Protein AF-A0A950K494-F1 (afdb_monomer_lite)

pLDDT: mean 86.38, std 12.05, range [50.34, 97.44]

Radius of gyration: 18.16 Å; chains: 1; bounding box: 46×34×55 Å

Foldseek 3Di:
DVVVVVVVVVVVVVVVVVLVVVLVVLVVLLVVLLVQQQVAFDPVHGDPVSLVSLLQQQLLNQVVLLVSQALPTDLRSQQSSLVSNLSSADDDADPPCVVVNVLSVQLRGHPPQDSVSSRVSSVSSNVCCVPPNVVLSDPVVSPDSHSHPD

Structure (mmCIF, N/CA/C/O backbone):
data_AF-A0A950K494-F1
#
_entry.id   AF-A0A950K494-F1
#
loop_
_atom_site.group_PDB
_atom_site.id
_atom_site.type_symbol
_atom_site.label_atom_id
_atom_site.label_alt_id
_atom_site.label_comp_id
_atom_site.label_asym_id
_atom_site.label_entity_id
_atom_site.label_seq_id
_atom_site.pdbx_PDB_ins_code
_atom_site.Cartn_x
_atom_site.Cartn_y
_atom_site.Cartn_z
_atom_site.occupancy
_atom_site.B_iso_or_equiv
_atom_site.auth_seq_id
_atom_site.auth_comp_id
_atom_site.auth_asym_id
_atom_site.auth_atom_id
_atom_site.pdbx_PDB_model_num
ATOM 1 N N . MET A 1 1 ? 29.462 -9.520 -36.635 1.00 58.47 1 MET A N 1
ATOM 2 C CA . MET A 1 1 ? 29.112 -10.168 -35.348 1.00 58.47 1 MET A CA 1
ATOM 3 C C . MET A 1 1 ? 29.571 -9.406 -34.097 1.00 58.47 1 MET A C 1
ATOM 5 O O . MET A 1 1 ? 28.765 -9.263 -33.195 1.00 58.47 1 MET A O 1
ATOM 9 N N . LYS A 1 2 ? 30.797 -8.857 -34.001 1.00 60.34 2 LYS A N 1
ATOM 10 C CA . LYS A 1 2 ? 31.228 -8.120 -32.782 1.00 60.34 2 LYS A CA 1
ATOM 11 C C . LYS A 1 2 ? 30.459 -6.806 -32.517 1.00 60.34 2 LYS A C 1
ATOM 13 O O . LYS A 1 2 ? 30.142 -6.502 -31.375 1.00 60.34 2 LYS A O 1
ATOM 18 N N . ARG A 1 3 ? 30.105 -6.053 -33.569 1.00 65.44 3 ARG A N 1
ATOM 19 C CA . ARG A 1 3 ? 29.361 -4.778 -33.453 1.00 65.44 3 ARG A CA 1
ATOM 20 C C . ARG A 1 3 ? 27.900 -4.943 -33.017 1.00 65.44 3 ARG A C 1
ATOM 22 O O . ARG A 1 3 ? 27.386 -4.090 -32.308 1.00 65.44 3 ARG A O 1
ATOM 29 N N . THR A 1 4 ? 27.248 -6.041 -33.398 1.00 71.94 4 THR A N 1
ATOM 30 C CA . THR A 1 4 ? 25.860 -6.321 -33.005 1.00 71.94 4 THR A CA 1
ATOM 31 C C . THR A 1 4 ? 25.769 -6.671 -31.522 1.00 71.94 4 THR A C 1
ATOM 33 O O . THR A 1 4 ? 24.890 -6.164 -30.840 1.00 71.94 4 THR A O 1
ATOM 36 N N . PHE A 1 5 ? 26.722 -7.444 -30.990 1.00 73.19 5 PHE A N 1
ATOM 37 C CA . PHE A 1 5 ? 26.756 -7.803 -29.567 1.00 73.19 5 PHE A CA 1
ATOM 38 C C . PHE A 1 5 ? 26.924 -6.582 -28.645 1.00 73.19 5 PHE A C 1
ATOM 40 O O . PHE A 1 5 ? 26.224 -6.465 -27.643 1.00 73.19 5 PHE A O 1
ATOM 47 N N . GLY A 1 6 ? 27.788 -5.630 -29.022 1.00 80.00 6 GLY A N 1
ATOM 48 C CA . GLY A 1 6 ? 27.951 -4.376 -28.277 1.00 80.00 6 GLY A CA 1
ATOM 49 C C . GLY A 1 6 ? 26.677 -3.523 -28.246 1.00 80.00 6 GLY A C 1
ATOM 50 O O . GLY A 1 6 ? 26.334 -2.974 -27.202 1.00 80.00 6 GLY A O 1
ATOM 51 N N . ALA A 1 7 ? 25.935 -3.469 -29.357 1.00 83.44 7 ALA A N 1
ATOM 52 C CA . ALA A 1 7 ? 24.661 -2.755 -29.420 1.00 83.44 7 ALA A CA 1
ATOM 53 C C . ALA A 1 7 ? 23.582 -3.408 -28.535 1.00 83.44 7 ALA A C 1
ATOM 55 O O . ALA A 1 7 ? 22.889 -2.704 -27.805 1.00 83.44 7 ALA A O 1
ATOM 56 N N . PHE A 1 8 ? 23.479 -4.743 -28.535 1.00 88.88 8 PHE A N 1
ATOM 57 C CA . PHE A 1 8 ? 22.548 -5.461 -27.655 1.00 88.88 8 PHE A CA 1
ATOM 58 C C . PHE A 1 8 ? 22.838 -5.215 -26.173 1.00 88.88 8 PHE A C 1
ATOM 60 O O . PHE A 1 8 ? 21.914 -4.939 -25.410 1.00 88.88 8 PHE A O 1
ATOM 67 N N . PHE A 1 9 ? 24.109 -5.269 -25.768 1.00 91.25 9 PHE A N 1
ATOM 68 C CA . PHE A 1 9 ? 24.490 -5.011 -24.380 1.00 91.25 9 PHE A CA 1
ATOM 69 C C . PHE A 1 9 ? 24.161 -3.575 -23.951 1.00 91.25 9 PHE A C 1
ATOM 71 O O . PHE A 1 9 ? 23.600 -3.368 -22.878 1.00 91.25 9 PHE A O 1
ATOM 78 N N . ALA A 1 10 ? 24.447 -2.589 -24.807 1.00 91.81 10 ALA A N 1
ATOM 79 C CA . ALA A 1 10 ? 24.127 -1.192 -24.526 1.00 91.81 10 ALA A CA 1
ATOM 80 C C . ALA A 1 10 ? 22.615 -0.973 -24.340 1.00 91.81 10 ALA A C 1
ATOM 82 O O . ALA A 1 10 ? 22.201 -0.324 -23.382 1.00 91.81 10 ALA A O 1
ATOM 83 N N . VAL A 1 11 ? 21.785 -1.565 -25.206 1.00 93.06 11 VAL A N 1
ATOM 84 C CA . VAL A 1 11 ? 20.321 -1.492 -25.077 1.00 93.06 11 VAL A CA 1
ATOM 85 C C . VAL A 1 11 ? 19.846 -2.170 -23.791 1.00 93.06 11 VAL A C 1
ATOM 87 O O . VAL A 1 11 ? 19.062 -1.579 -23.051 1.00 93.06 11 VAL A O 1
ATOM 90 N N . ALA A 1 12 ? 20.346 -3.370 -23.482 1.00 92.31 12 ALA A N 1
ATOM 91 C CA . ALA A 1 12 ? 19.986 -4.083 -22.256 1.00 92.31 12 ALA A CA 1
ATOM 92 C C . ALA A 1 12 ? 20.335 -3.277 -20.993 1.00 92.31 12 ALA A C 1
ATOM 94 O O . ALA A 1 12 ? 19.540 -3.223 -20.055 1.00 92.31 12 ALA A O 1
ATOM 95 N N . LEU A 1 13 ? 21.486 -2.598 -20.991 1.00 95.50 13 LEU A N 1
ATOM 96 C CA . LEU A 1 13 ? 21.916 -1.744 -19.887 1.00 95.50 13 LEU A CA 1
ATOM 97 C C . LEU A 1 13 ? 20.993 -0.530 -19.707 1.00 95.50 13 LEU A C 1
ATOM 99 O O . LEU A 1 13 ? 20.570 -0.247 -18.588 1.00 95.50 13 LEU A O 1
ATOM 103 N N . VAL A 1 14 ? 20.625 0.152 -20.796 1.00 95.00 14 VAL A N 1
ATOM 104 C CA . VAL A 1 14 ? 19.691 1.292 -20.744 1.00 95.00 14 VAL A CA 1
ATOM 105 C C . VAL A 1 14 ? 18.318 0.857 -20.232 1.00 95.00 14 VAL A C 1
ATOM 107 O O . VAL A 1 14 ? 17.756 1.519 -19.360 1.00 95.00 14 VAL A O 1
ATOM 110 N N . VAL A 1 15 ? 17.798 -0.277 -20.713 1.00 92.56 15 VAL A N 1
ATOM 111 C CA . VAL A 1 15 ? 16.524 -0.839 -20.235 1.00 92.56 15 VAL A CA 1
ATOM 112 C C . VAL A 1 15 ? 16.603 -1.180 -18.746 1.00 92.56 15 VAL A C 1
ATOM 114 O O . VAL A 1 15 ? 15.697 -0.828 -17.992 1.00 92.56 15 VAL A O 1
ATOM 117 N N . GLY A 1 16 ? 17.698 -1.802 -18.299 1.00 91.50 16 GLY A N 1
ATOM 118 C CA . GLY A 1 16 ? 17.916 -2.123 -16.887 1.00 91.50 16 GLY A CA 1
ATOM 119 C C . GLY A 1 16 ? 17.952 -0.881 -15.991 1.00 91.50 16 GLY A C 1
ATOM 120 O O . GLY A 1 16 ? 17.301 -0.856 -14.947 1.00 91.50 16 GLY A O 1
ATOM 121 N N . ILE A 1 17 ? 18.648 0.178 -16.415 1.00 94.69 17 ILE A N 1
ATOM 122 C CA . ILE A 1 17 ? 18.704 1.452 -15.681 1.00 94.69 17 ILE A CA 1
ATOM 123 C C . ILE A 1 17 ? 17.322 2.108 -15.623 1.00 94.69 17 ILE A C 1
ATOM 125 O O . ILE A 1 17 ? 16.902 2.536 -14.549 1.00 94.69 17 ILE A O 1
ATOM 129 N N . ALA A 1 18 ? 16.594 2.156 -16.742 1.00 90.94 18 ALA A N 1
ATOM 130 C CA . ALA A 1 18 ? 15.248 2.724 -16.782 1.00 90.94 18 ALA A CA 1
ATOM 131 C C . ALA A 1 18 ? 14.290 1.978 -15.835 1.00 90.94 18 ALA A C 1
ATOM 133 O O . ALA A 1 18 ? 13.531 2.604 -15.094 1.00 90.94 18 ALA A O 1
ATOM 134 N N . TRP A 1 19 ? 14.381 0.646 -15.801 1.00 91.25 19 TRP A N 1
ATOM 135 C CA . TRP A 1 19 ? 13.597 -0.191 -14.897 1.00 91.25 19 TRP A CA 1
ATOM 136 C C . TRP A 1 19 ? 13.918 0.080 -13.424 1.00 91.25 19 TRP A C 1
ATOM 138 O O . TRP A 1 19 ? 13.010 0.333 -12.631 1.00 91.25 19 TRP A O 1
ATOM 148 N N . MET A 1 20 ? 15.204 0.087 -13.053 1.00 92.31 20 MET A N 1
ATOM 149 C CA . MET A 1 20 ? 15.638 0.382 -11.680 1.00 92.31 20 MET A CA 1
ATOM 150 C C . MET A 1 20 ? 15.274 1.805 -11.249 1.00 92.31 20 MET A C 1
ATOM 152 O O . MET A 1 20 ? 14.883 2.016 -10.100 1.00 92.31 20 MET A O 1
ATOM 156 N N . GLY A 1 21 ? 15.370 2.771 -12.166 1.00 94.44 21 GLY A N 1
ATOM 157 C CA . GLY A 1 21 ? 14.982 4.158 -11.931 1.00 94.44 21 GLY A CA 1
ATOM 158 C C . GLY A 1 21 ? 13.493 4.282 -11.627 1.00 94.44 21 GLY A C 1
ATOM 159 O O . GLY A 1 21 ? 13.124 4.856 -10.604 1.00 94.44 21 GLY A O 1
ATOM 160 N N . GLY A 1 22 ? 12.635 3.679 -12.455 1.00 92.19 22 GLY A N 1
ATOM 161 C CA . GLY A 1 22 ? 11.192 3.692 -12.213 1.00 92.19 22 GLY A CA 1
ATOM 162 C C . GLY A 1 22 ? 10.790 2.919 -10.951 1.00 92.19 22 GLY A C 1
ATOM 163 O O . GLY A 1 22 ? 9.917 3.382 -10.217 1.00 92.19 22 GLY A O 1
ATOM 164 N N . TYR A 1 23 ? 11.462 1.803 -10.643 1.00 91.94 23 TYR A N 1
ATOM 165 C CA . TYR A 1 23 ? 11.258 1.078 -9.384 1.00 91.94 23 TYR A CA 1
ATOM 166 C C . TYR A 1 23 ? 11.597 1.944 -8.169 1.00 91.94 23 TYR A C 1
ATOM 168 O O . TYR A 1 23 ? 10.763 2.127 -7.282 1.00 91.94 23 TYR A O 1
ATOM 176 N N . SER A 1 24 ? 12.800 2.522 -8.156 1.00 94.38 24 SER A N 1
ATOM 177 C CA . SER A 1 24 ? 13.286 3.367 -7.059 1.00 94.38 24 SER A CA 1
ATOM 178 C C . SER A 1 24 ? 12.411 4.604 -6.868 1.00 94.38 24 SER A C 1
ATOM 180 O O . SER A 1 24 ? 12.070 4.953 -5.741 1.00 94.38 24 SER A O 1
ATOM 182 N N . TYR A 1 25 ? 11.993 5.235 -7.967 1.00 95.50 25 TYR A N 1
ATOM 183 C CA . TYR A 1 25 ? 11.087 6.379 -7.942 1.00 95.50 25 TYR A CA 1
ATOM 184 C C . TYR A 1 25 ? 9.791 6.067 -7.185 1.00 95.50 25 TYR A C 1
ATOM 186 O O . TYR A 1 25 ? 9.445 6.763 -6.230 1.00 95.50 25 TYR A O 1
ATOM 194 N N . TRP A 1 26 ? 9.097 4.992 -7.573 1.00 94.69 26 TRP A N 1
ATOM 195 C CA . TRP A 1 26 ? 7.852 4.598 -6.913 1.00 94.69 26 TRP A CA 1
ATOM 196 C C . TRP A 1 26 ? 8.076 4.109 -5.488 1.00 94.69 26 TRP A C 1
ATOM 198 O O . TRP A 1 26 ? 7.258 4.410 -4.627 1.00 94.69 26 TRP A O 1
ATOM 208 N N . HIS A 1 27 ? 9.180 3.410 -5.219 1.00 94.50 27 HIS A N 1
ATOM 209 C CA . HIS A 1 27 ? 9.544 2.976 -3.872 1.00 94.50 27 HIS A CA 1
ATOM 210 C C . HIS A 1 27 ? 9.613 4.161 -2.899 1.00 94.50 27 HIS A C 1
ATOM 212 O O . HIS A 1 27 ? 8.906 4.177 -1.891 1.00 94.50 27 HIS A O 1
ATOM 218 N N . PHE A 1 28 ? 10.405 5.188 -3.221 1.00 96.81 28 PHE A N 1
ATOM 219 C CA . PHE A 1 28 ? 10.537 6.361 -2.354 1.00 96.81 28 PHE A CA 1
ATOM 220 C C . PHE A 1 28 ? 9.249 7.182 -2.282 1.00 96.81 28 PHE A C 1
ATOM 222 O O . PHE A 1 28 ? 8.876 7.635 -1.199 1.00 96.81 28 PHE A O 1
ATOM 229 N N . ARG A 1 29 ? 8.539 7.333 -3.407 1.00 96.56 29 ARG A N 1
ATOM 230 C CA . ARG A 1 29 ? 7.264 8.060 -3.452 1.00 96.56 29 ARG A CA 1
ATOM 231 C C . ARG A 1 29 ? 6.193 7.386 -2.582 1.00 96.56 29 ARG A C 1
ATOM 233 O O . ARG A 1 29 ? 5.500 8.078 -1.842 1.00 96.56 29 ARG A O 1
ATOM 240 N N . LEU A 1 30 ? 6.105 6.054 -2.602 1.00 96.94 30 LEU A N 1
ATOM 241 C CA . LEU A 1 30 ? 5.179 5.279 -1.768 1.00 96.94 30 LEU A CA 1
ATOM 242 C C . LEU A 1 30 ? 5.551 5.301 -0.287 1.00 96.94 30 LEU A C 1
ATOM 244 O O . LEU A 1 30 ? 4.670 5.484 0.547 1.00 96.94 30 LEU A O 1
ATOM 248 N N . LEU A 1 31 ? 6.836 5.153 0.054 1.00 96.94 31 LEU A N 1
ATOM 249 C CA . LEU A 1 31 ? 7.283 5.261 1.446 1.00 96.94 31 LEU A CA 1
ATOM 250 C C . LEU A 1 31 ? 6.967 6.639 2.036 1.00 96.94 31 LEU A C 1
ATOM 252 O O . LEU A 1 31 ? 6.513 6.727 3.175 1.00 96.94 31 LEU A O 1
ATOM 256 N N . GLY A 1 32 ? 7.179 7.703 1.255 1.00 97.19 32 GLY A N 1
ATOM 257 C CA . GLY A 1 32 ? 6.811 9.062 1.641 1.00 97.19 32 GLY A CA 1
ATOM 258 C C . GLY A 1 32 ? 5.308 9.200 1.874 1.00 97.19 32 GLY A C 1
ATOM 259 O O . GLY A 1 32 ? 4.900 9.606 2.958 1.00 97.19 32 GLY A O 1
ATOM 260 N N . ALA A 1 33 ? 4.492 8.792 0.898 1.00 97.44 33 ALA A N 1
ATOM 261 C CA . ALA A 1 33 ? 3.037 8.879 0.994 1.00 97.44 33 ALA A CA 1
ATOM 262 C C . ALA A 1 33 ? 2.475 8.085 2.183 1.00 97.44 33 ALA A C 1
ATOM 264 O O . ALA A 1 33 ? 1.698 8.624 2.965 1.00 97.44 33 ALA A O 1
ATOM 265 N N . LEU A 1 34 ? 2.912 6.838 2.386 1.00 97.25 34 LEU A N 1
ATOM 266 C CA . LEU A 1 34 ? 2.452 6.021 3.513 1.00 97.25 34 LEU A CA 1
ATOM 267 C C . LEU A 1 34 ? 2.850 6.614 4.861 1.00 97.25 34 LEU A C 1
ATOM 269 O O . LEU A 1 34 ? 2.037 6.619 5.778 1.00 97.25 34 LEU A O 1
ATOM 273 N N . ARG A 1 35 ? 4.060 7.168 4.976 1.00 97.06 35 ARG A N 1
ATOM 274 C CA . ARG A 1 35 ? 4.493 7.853 6.199 1.00 97.06 35 ARG A CA 1
ATOM 275 C C . ARG A 1 35 ? 3.675 9.119 6.465 1.00 97.06 35 ARG A C 1
ATOM 277 O O . ARG A 1 35 ? 3.333 9.398 7.615 1.00 97.06 35 ARG A O 1
ATOM 284 N N . THR A 1 36 ? 3.346 9.879 5.422 1.00 97.06 36 THR A N 1
ATOM 285 C CA . THR A 1 36 ? 2.442 11.032 5.531 1.00 97.06 36 THR A CA 1
ATOM 286 C C . THR A 1 36 ? 1.066 10.584 6.014 1.00 97.06 36 THR A C 1
ATOM 288 O O . THR A 1 36 ? 0.572 11.121 7.000 1.00 97.06 36 THR A O 1
ATOM 291 N N . LEU A 1 37 ? 0.487 9.540 5.415 1.00 96.94 37 LEU A N 1
ATOM 292 C CA . LEU A 1 37 ? -0.793 8.984 5.856 1.00 96.94 37 LEU A CA 1
ATOM 293 C C . LEU A 1 37 ? -0.734 8.473 7.302 1.00 96.94 37 LEU A C 1
ATOM 295 O O . LEU A 1 37 ? -1.660 8.722 8.068 1.00 96.94 37 LEU A O 1
ATOM 299 N N . GLU A 1 38 ? 0.340 7.798 7.708 1.00 95.50 38 GLU A N 1
ATOM 300 C CA . GLU A 1 38 ? 0.510 7.278 9.072 1.00 95.50 38 GLU A CA 1
ATOM 301 C C . GLU A 1 38 ? 0.512 8.403 10.118 1.00 95.50 38 GLU A C 1
ATOM 303 O O . GLU A 1 38 ? -0.124 8.287 11.169 1.00 95.50 38 GLU A O 1
ATOM 308 N N . THR A 1 39 ? 1.199 9.505 9.810 1.00 95.69 39 THR A N 1
ATOM 309 C CA . THR A 1 39 ? 1.385 10.637 10.731 1.00 95.69 39 THR A CA 1
ATOM 310 C C . THR A 1 39 ? 0.248 11.654 10.703 1.00 95.69 39 THR A C 1
ATOM 312 O O . THR A 1 39 ? -0.010 12.286 11.726 1.00 95.69 39 THR A O 1
ATOM 315 N N . GLN A 1 40 ? -0.432 11.815 9.565 1.00 95.56 40 GLN A N 1
ATOM 316 C CA . GLN A 1 40 ? -1.440 12.861 9.362 1.00 95.56 40 GLN A CA 1
ATOM 317 C C . GLN A 1 40 ? -2.884 12.346 9.309 1.00 95.56 40 GLN A C 1
ATOM 319 O O . GLN A 1 40 ? -3.809 13.154 9.282 1.00 95.56 40 GLN A O 1
ATOM 324 N N . SER A 1 41 ? -3.119 11.029 9.325 1.00 94.00 41 SER A N 1
ATOM 325 C CA . SER A 1 41 ? -4.489 10.506 9.427 1.00 94.00 41 SER A CA 1
ATOM 326 C C . SER A 1 41 ? -5.043 10.695 10.836 1.00 94.00 41 SER A C 1
ATOM 328 O O . SER A 1 41 ? -4.472 10.212 11.815 1.00 94.00 41 SER A O 1
ATOM 330 N N . GLY A 1 42 ? -6.201 11.335 10.948 1.00 93.44 42 GLY A N 1
ATOM 331 C CA . GLY A 1 42 ? -6.848 11.582 12.229 1.00 93.44 42 GLY A CA 1
ATOM 332 C C . GLY A 1 42 ? -8.346 11.860 12.110 1.00 93.44 42 GLY A C 1
ATOM 333 O O . GLY A 1 42 ? -8.927 11.725 11.033 1.00 93.44 42 GLY A O 1
ATOM 334 N N . PRO A 1 43 ? -8.986 12.287 13.213 1.00 90.38 43 PRO A N 1
ATOM 335 C CA . PRO A 1 43 ? -10.421 12.577 13.243 1.00 90.38 43 PRO A CA 1
ATOM 336 C C . PRO A 1 43 ? -10.838 13.678 12.260 1.00 90.38 43 PRO A C 1
ATOM 338 O O . PRO A 1 43 ? -11.978 13.712 11.810 1.00 90.38 43 PRO A O 1
ATOM 341 N N . THR A 1 44 ? -9.918 14.591 11.939 1.00 88.88 44 THR A N 1
ATOM 342 C CA . THR A 1 44 ? -10.143 15.735 11.046 1.00 88.88 44 THR A CA 1
ATOM 343 C C . THR A 1 44 ? -9.964 15.398 9.566 1.00 88.88 44 THR A C 1
ATOM 345 O O . THR A 1 44 ? -10.215 16.258 8.727 1.00 88.88 44 THR A O 1
ATOM 348 N N . GLY A 1 45 ? -9.526 14.179 9.237 1.00 88.94 45 GLY A N 1
ATOM 349 C CA . GLY A 1 45 ? -9.292 13.733 7.866 1.00 88.94 45 GLY A CA 1
ATOM 350 C C . GLY A 1 45 ? -7.931 13.070 7.669 1.00 88.94 45 GLY A C 1
ATOM 351 O O . GLY A 1 45 ? -7.226 12.733 8.619 1.00 88.94 45 GLY A O 1
ATOM 352 N N . THR A 1 46 ? -7.582 12.869 6.403 1.00 93.31 46 THR A N 1
ATOM 353 C CA . THR A 1 46 ? -6.292 12.336 5.956 1.00 93.31 46 THR A CA 1
ATOM 354 C C . THR A 1 46 ? -5.739 13.222 4.842 1.00 93.31 46 THR A C 1
ATOM 356 O O . THR A 1 46 ? -6.490 13.986 4.231 1.00 93.31 46 THR A O 1
ATOM 359 N N . ASP A 1 47 ? -4.439 13.131 4.585 1.00 95.62 47 ASP A N 1
ATOM 360 C CA . ASP A 1 47 ? -3.791 13.865 3.500 1.00 95.62 47 ASP A CA 1
ATOM 361 C C . ASP A 1 47 ? -4.248 13.295 2.143 1.00 95.62 47 ASP A C 1
ATOM 363 O O . ASP A 1 47 ? -3.965 12.143 1.797 1.00 95.62 47 ASP A O 1
ATOM 367 N N . GLY A 1 48 ? -5.013 14.098 1.398 1.00 93.56 48 GLY A N 1
ATOM 368 C CA . GLY A 1 48 ? -5.614 13.690 0.129 1.00 93.56 48 GLY A CA 1
ATOM 369 C C . GLY A 1 48 ? -4.587 13.431 -0.972 1.00 93.56 48 GLY A C 1
ATOM 370 O O . GLY A 1 48 ? -4.762 12.490 -1.745 1.00 93.56 48 GLY A O 1
ATOM 371 N N . ASP A 1 49 ? -3.496 14.197 -1.003 1.00 96.31 49 ASP A N 1
ATOM 372 C CA . ASP A 1 49 ? -2.442 14.050 -2.010 1.00 96.31 49 ASP A CA 1
ATOM 373 C C . ASP A 1 49 ? -1.657 12.758 -1.771 1.00 96.31 49 ASP A C 1
ATOM 375 O O . ASP A 1 49 ? -1.378 11.999 -2.702 1.00 96.31 49 ASP A O 1
ATOM 379 N N . ALA A 1 50 ? -1.347 12.453 -0.509 1.00 95.69 50 ALA A N 1
ATOM 380 C CA . ALA A 1 50 ? -0.707 11.201 -0.134 1.00 95.69 50 ALA A CA 1
ATOM 381 C C . ALA A 1 50 ? -1.599 9.992 -0.455 1.00 95.69 50 ALA A C 1
ATOM 383 O O . ALA A 1 50 ? -1.107 8.993 -0.984 1.00 95.69 50 ALA A O 1
ATOM 384 N N . ALA A 1 51 ? -2.907 10.083 -0.192 1.00 95.94 51 ALA A N 1
ATOM 385 C CA . ALA A 1 51 ? -3.854 9.033 -0.558 1.00 95.94 51 ALA A CA 1
ATOM 386 C C . ALA A 1 51 ? -3.918 8.837 -2.081 1.00 95.94 51 ALA A C 1
ATOM 388 O O . ALA A 1 51 ? -3.887 7.699 -2.554 1.00 95.94 51 ALA A O 1
ATOM 389 N N . GLU A 1 52 ? -3.939 9.926 -2.852 1.00 95.75 52 GLU A N 1
ATOM 390 C CA . GLU A 1 52 ? -3.981 9.867 -4.313 1.00 95.75 52 GLU A CA 1
ATOM 391 C C . GLU A 1 52 ? -2.706 9.253 -4.899 1.00 95.75 52 GLU A C 1
ATOM 393 O O . GLU A 1 52 ? -2.787 8.384 -5.762 1.00 95.75 52 GLU A O 1
ATOM 398 N N . ILE A 1 53 ? -1.528 9.579 -4.356 1.00 95.44 53 ILE A N 1
ATOM 399 C CA . ILE A 1 53 ? -0.261 8.938 -4.747 1.00 95.44 53 ILE A CA 1
ATOM 400 C C . ILE A 1 53 ? -0.334 7.413 -4.597 1.00 95.44 53 ILE A C 1
ATOM 402 O O . ILE A 1 53 ? 0.154 6.676 -5.460 1.00 95.44 53 ILE A O 1
ATOM 406 N N . VAL A 1 54 ? -0.918 6.929 -3.498 1.00 95.06 54 VAL A N 1
ATOM 407 C CA . VAL A 1 54 ? -1.078 5.489 -3.263 1.00 95.06 54 VAL A CA 1
ATOM 408 C C . VAL A 1 54 ? -2.075 4.885 -4.257 1.00 95.06 54 VAL A C 1
ATOM 410 O O . VAL A 1 54 ? -1.800 3.816 -4.804 1.00 95.06 54 VAL A O 1
ATOM 413 N N . ARG A 1 55 ? -3.188 5.573 -4.552 1.00 92.25 55 ARG A N 1
ATOM 414 C CA . ARG A 1 55 ? -4.171 5.127 -5.560 1.00 92.25 55 ARG A CA 1
ATOM 415 C C . ARG A 1 55 ? -3.570 5.051 -6.960 1.00 92.25 55 ARG A C 1
ATOM 417 O O . ARG A 1 55 ? -3.730 4.038 -7.636 1.00 92.25 55 ARG A O 1
ATOM 424 N N . GLU A 1 56 ? -2.832 6.075 -7.379 1.00 91.75 56 GLU A N 1
ATOM 425 C CA . GLU A 1 56 ? -2.154 6.126 -8.681 1.00 91.75 56 GLU A CA 1
ATOM 426 C C . GLU A 1 56 ? -1.133 4.996 -8.851 1.00 91.75 56 GLU A C 1
ATOM 428 O O . GLU A 1 56 ? -0.966 4.444 -9.944 1.00 91.75 56 GLU A O 1
ATOM 433 N N . ALA A 1 57 ? -0.441 4.635 -7.768 1.00 91.31 57 ALA A N 1
ATOM 434 C CA . ALA A 1 57 ? 0.534 3.555 -7.777 1.00 91.31 57 ALA A CA 1
ATOM 435 C C . ALA A 1 57 ? -0.112 2.180 -8.033 1.00 91.31 57 ALA A C 1
ATOM 437 O O . ALA A 1 57 ? 0.534 1.299 -8.623 1.00 91.31 57 ALA A O 1
ATOM 438 N N . GLY A 1 58 ? -1.365 2.006 -7.593 1.00 89.38 58 GLY A N 1
ATOM 439 C CA . GLY A 1 58 ? -2.187 0.817 -7.795 1.00 89.38 58 GLY A CA 1
ATOM 440 C C . GLY A 1 58 ? -1.477 -0.454 -7.337 1.00 89.38 58 GLY A C 1
ATOM 441 O O . GLY A 1 58 ? -1.086 -0.584 -6.176 1.00 89.38 58 GLY A O 1
ATOM 442 N N . CYS A 1 59 ? -1.210 -1.380 -8.260 1.00 88.00 59 CYS A N 1
ATOM 443 C CA . CYS A 1 59 ? -0.474 -2.613 -7.960 1.00 88.00 59 CYS A CA 1
ATOM 444 C C . CYS A 1 59 ? 0.832 -2.419 -7.182 1.00 88.00 59 CYS A C 1
ATOM 446 O O . CYS A 1 59 ? 1.210 -3.271 -6.377 1.00 88.00 59 CYS A O 1
ATOM 448 N N . LYS A 1 60 ? 1.551 -1.325 -7.441 1.00 91.44 60 LYS A N 1
ATOM 449 C CA . LYS A 1 60 ? 2.854 -1.051 -6.819 1.00 91.44 60 LYS A CA 1
ATOM 450 C C . LYS A 1 60 ? 2.707 -0.818 -5.326 1.00 91.44 60 LYS A C 1
ATOM 452 O O . LYS A 1 60 ? 3.615 -1.174 -4.586 1.00 91.44 60 LYS A O 1
ATOM 457 N N . ALA A 1 61 ? 1.577 -0.248 -4.903 1.00 93.25 61 ALA A N 1
ATOM 458 C CA . ALA A 1 61 ? 1.292 0.077 -3.514 1.00 93.25 61 ALA A CA 1
ATOM 459 C C . ALA A 1 61 ? 0.969 -1.152 -2.663 1.00 93.25 61 ALA A C 1
ATOM 461 O O . ALA A 1 61 ? 1.275 -1.145 -1.476 1.00 93.25 61 ALA A O 1
ATOM 462 N N . VAL A 1 62 ? 0.392 -2.205 -3.252 1.00 92.12 62 VAL A N 1
ATOM 463 C CA . VAL A 1 62 ? -0.114 -3.387 -2.530 1.00 92.12 62 VAL A CA 1
ATOM 464 C C . VAL A 1 62 ? 0.887 -3.966 -1.513 1.00 92.12 62 VAL A C 1
ATOM 466 O O . VAL A 1 62 ? 0.536 -4.016 -0.334 1.00 92.12 62 VAL A O 1
ATOM 469 N N . PRO A 1 63 ? 2.131 -4.346 -1.878 1.00 92.94 63 PRO A N 1
ATOM 470 C CA . PRO A 1 63 ? 3.078 -4.895 -0.901 1.00 92.94 63 PRO A CA 1
ATOM 471 C C . PRO A 1 63 ? 3.429 -3.907 0.223 1.00 92.94 63 PRO A C 1
ATOM 473 O O . PRO A 1 63 ? 3.634 -4.316 1.365 1.00 92.94 63 PRO A O 1
ATOM 476 N N . TYR A 1 64 ? 3.465 -2.605 -0.073 1.00 95.25 64 TYR A N 1
ATOM 477 C CA . TYR A 1 64 ? 3.756 -1.574 0.924 1.00 95.25 64 TYR A CA 1
ATOM 478 C C . TYR A 1 64 ? 2.577 -1.365 1.876 1.00 95.25 64 TYR A C 1
ATOM 480 O O . TYR A 1 64 ? 2.778 -1.284 3.086 1.00 95.25 64 TYR A O 1
ATOM 488 N N . LEU A 1 65 ? 1.352 -1.344 1.345 1.00 95.00 65 LEU A N 1
ATOM 489 C CA . LEU A 1 65 ? 0.121 -1.256 2.126 1.00 95.00 65 LEU A CA 1
ATOM 490 C C . LEU A 1 65 ? 0.002 -2.441 3.079 1.00 95.00 65 LEU A C 1
ATOM 492 O O . LEU A 1 65 ? -0.102 -2.227 4.286 1.00 95.00 65 LEU A O 1
ATOM 496 N N . VAL A 1 66 ? 0.132 -3.670 2.570 1.00 94.69 66 VAL A N 1
ATOM 497 C CA . VAL A 1 66 ? 0.119 -4.883 3.401 1.00 94.69 66 VAL A CA 1
ATOM 498 C C . VAL A 1 66 ? 1.182 -4.797 4.501 1.00 94.69 66 VAL A C 1
ATOM 500 O O . VAL A 1 66 ? 0.862 -4.997 5.670 1.00 94.69 66 VAL A O 1
ATOM 503 N N . GLY A 1 67 ? 2.422 -4.424 4.166 1.00 95.31 67 GLY A N 1
ATOM 504 C CA . GLY A 1 67 ? 3.510 -4.299 5.146 1.00 95.31 67 GLY A CA 1
ATOM 505 C C . 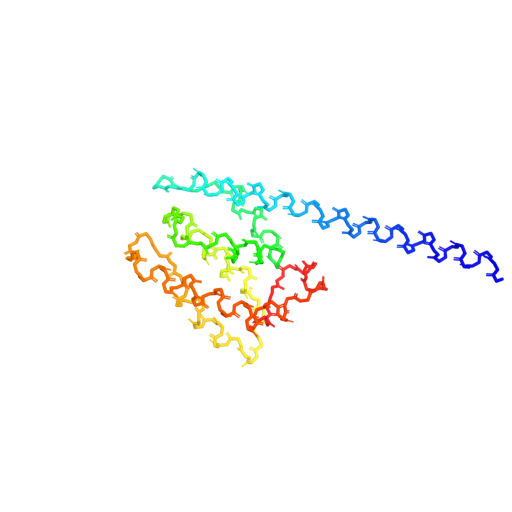GLY A 1 67 ? 3.326 -3.180 6.186 1.00 95.31 67 GLY A C 1
ATOM 506 O O . GLY A 1 67 ? 3.898 -3.257 7.284 1.00 95.31 67 GLY A O 1
ATOM 507 N N . SER A 1 68 ? 2.546 -2.146 5.853 1.00 96.06 68 SER A N 1
ATOM 508 C CA . SER A 1 68 ? 2.237 -1.005 6.727 1.00 96.06 68 SER A CA 1
ATOM 509 C C . SER A 1 68 ? 1.030 -1.239 7.640 1.00 96.06 68 SER A C 1
ATOM 511 O O . SER A 1 68 ? 0.999 -0.711 8.750 1.00 96.06 68 SER A O 1
ATOM 513 N N . ILE A 1 69 ? 0.070 -2.072 7.225 1.00 95.56 69 ILE A N 1
ATOM 514 C CA . ILE A 1 69 ? -1.097 -2.441 8.033 1.00 95.56 69 ILE A CA 1
ATOM 515 C C . ILE A 1 69 ? -0.621 -3.338 9.177 1.00 95.56 69 ILE A C 1
ATOM 517 O O . ILE A 1 69 ? -0.370 -4.530 9.007 1.00 95.56 69 ILE A O 1
ATOM 521 N N . ARG A 1 70 ? -0.450 -2.735 10.355 1.00 95.62 70 ARG A N 1
ATOM 522 C CA . ARG A 1 70 ? -0.025 -3.412 11.582 1.00 95.62 70 ARG A CA 1
ATOM 523 C C . ARG A 1 70 ? -0.958 -3.046 12.731 1.00 95.62 70 ARG A C 1
ATOM 525 O O . ARG A 1 70 ? -1.421 -1.911 12.812 1.00 95.62 70 ARG A O 1
ATOM 532 N N . PRO A 1 71 ? -1.204 -3.968 13.667 1.00 94.81 71 PRO A N 1
ATOM 533 C CA . PRO A 1 71 ? -2.199 -3.775 14.720 1.00 94.81 71 PRO A CA 1
ATOM 534 C C . PRO A 1 71 ? -1.879 -2.614 15.668 1.00 94.81 71 PRO A C 1
ATOM 536 O O . PRO A 1 71 ? -2.793 -1.967 16.178 1.00 94.81 71 PRO A O 1
ATOM 539 N N . SER A 1 72 ? -0.595 -2.304 15.852 1.00 94.62 72 SER A N 1
ATOM 540 C CA . SER A 1 72 ? -0.122 -1.190 16.677 1.00 94.62 72 SER A CA 1
ATOM 541 C C . SER A 1 72 ? -0.287 0.189 16.032 1.00 94.62 72 SER A C 1
ATOM 543 O O . SER A 1 72 ? 0.006 1.189 16.682 1.00 94.62 72 SER A O 1
ATOM 545 N N . MET A 1 73 ? -0.694 0.264 14.762 1.00 94.69 73 MET A N 1
ATOM 546 C CA . MET A 1 73 ? -0.805 1.536 14.050 1.00 94.69 73 MET A CA 1
ATOM 547 C C . MET A 1 73 ? -2.041 2.325 14.472 1.00 94.69 73 MET A C 1
ATOM 549 O O . MET A 1 73 ? -3.008 1.791 15.028 1.00 94.69 73 MET A O 1
ATOM 553 N N . ASN A 1 74 ? -1.999 3.620 14.164 1.00 93.31 74 ASN A N 1
ATOM 554 C CA . ASN A 1 74 ? -3.111 4.540 14.342 1.00 93.31 74 ASN A CA 1
ATOM 555 C C . ASN A 1 74 ? -4.396 3.974 13.685 1.00 93.31 74 ASN A C 1
ATOM 557 O O . ASN A 1 74 ? -4.370 3.656 12.493 1.00 93.31 74 ASN A O 1
ATOM 561 N N . PRO A 1 75 ? -5.528 3.866 14.415 1.00 93.69 75 PRO A N 1
ATOM 562 C CA . PRO A 1 75 ? -6.782 3.356 13.861 1.00 93.69 75 PRO A CA 1
ATOM 563 C C . PRO A 1 75 ? -7.244 4.099 12.602 1.00 93.69 75 PRO A C 1
ATOM 565 O O . PRO A 1 75 ? -7.729 3.459 11.676 1.00 93.69 75 PRO A O 1
ATOM 568 N N . TYR A 1 76 ? -7.053 5.422 12.536 1.00 94.94 76 TYR A N 1
ATOM 569 C CA . TYR A 1 76 ? -7.434 6.230 11.371 1.00 94.94 76 TYR A CA 1
ATOM 570 C C . TYR A 1 76 ? -6.598 5.875 10.140 1.00 94.94 76 TYR A C 1
ATOM 572 O O . TYR A 1 76 ? -7.140 5.715 9.049 1.00 94.94 76 TYR A O 1
ATOM 580 N N . PHE A 1 77 ? -5.290 5.678 10.326 1.00 96.38 77 PHE A N 1
ATOM 581 C CA . PHE A 1 77 ? -4.416 5.191 9.263 1.00 96.38 77 PHE A CA 1
ATOM 582 C C . PHE A 1 77 ? -4.847 3.805 8.776 1.00 96.38 77 PHE A C 1
ATOM 584 O O . PHE A 1 77 ? -4.885 3.571 7.575 1.00 96.38 77 PHE A O 1
ATOM 591 N N . LEU A 1 78 ? -5.219 2.897 9.684 1.00 95.06 78 LEU A N 1
ATOM 592 C CA . LEU A 1 78 ? -5.655 1.548 9.314 1.00 95.06 78 LEU A CA 1
ATOM 593 C C . LEU A 1 78 ? -6.943 1.545 8.484 1.00 95.06 78 LEU A C 1
ATOM 595 O O . LEU A 1 78 ? -7.051 0.747 7.552 1.00 95.06 78 LEU A O 1
ATOM 599 N N . VAL A 1 79 ? -7.881 2.453 8.767 1.00 94.44 79 VAL A N 1
ATOM 600 C CA . VAL A 1 79 ? -9.073 2.639 7.923 1.00 94.44 79 VAL A CA 1
ATOM 601 C C . VAL A 1 79 ? -8.659 3.042 6.510 1.00 94.44 79 VAL A C 1
ATOM 603 O O . VAL A 1 79 ? -9.011 2.365 5.550 1.00 94.44 79 VAL A O 1
ATOM 606 N N . VAL A 1 80 ? -7.847 4.094 6.384 1.00 95.06 80 VAL A N 1
ATOM 607 C CA . VAL A 1 80 ? -7.409 4.612 5.079 1.00 95.06 80 VAL A CA 1
ATOM 608 C C . VAL A 1 80 ? -6.578 3.577 4.317 1.00 95.06 80 VAL A C 1
ATOM 610 O O . VAL A 1 80 ? -6.809 3.342 3.136 1.00 95.06 80 VAL A O 1
ATOM 613 N N . ALA A 1 81 ? -5.636 2.910 4.982 1.00 95.25 81 ALA A N 1
ATOM 614 C CA . ALA A 1 81 ? -4.780 1.907 4.362 1.00 95.25 81 ALA A CA 1
ATOM 615 C C . ALA A 1 81 ? -5.569 0.667 3.911 1.00 95.25 81 ALA A C 1
ATOM 617 O O . ALA A 1 81 ? -5.276 0.127 2.845 1.00 95.25 81 ALA A O 1
ATOM 618 N N . SER A 1 82 ? -6.571 0.224 4.682 1.00 92.62 82 SER A N 1
ATOM 619 C CA . SER A 1 82 ? -7.427 -0.903 4.282 1.00 92.62 82 SER A CA 1
ATOM 620 C C . SER A 1 82 ? -8.351 -0.551 3.108 1.00 92.62 82 SER A C 1
ATOM 622 O O . SER A 1 82 ? -8.482 -1.367 2.196 1.00 92.62 82 SER A O 1
ATOM 624 N N . ASP A 1 83 ? -8.890 0.673 3.058 1.00 91.44 83 ASP A N 1
ATOM 625 C CA . ASP A 1 83 ? -9.649 1.193 1.906 1.00 91.44 83 ASP A CA 1
ATOM 626 C C . ASP A 1 83 ? -8.781 1.285 0.640 1.00 91.44 83 ASP A C 1
ATOM 628 O O . ASP A 1 83 ? -9.127 0.749 -0.415 1.00 91.44 83 ASP A O 1
ATOM 632 N N . LEU A 1 84 ? -7.589 1.879 0.753 1.00 92.31 84 LEU A N 1
ATOM 633 C CA . LEU A 1 84 ? -6.634 1.978 -0.354 1.00 92.31 84 LEU A CA 1
ATOM 634 C C . LEU A 1 84 ? -6.191 0.600 -0.852 1.00 92.31 84 LEU A C 1
ATOM 636 O O . LEU A 1 84 ? -6.066 0.393 -2.060 1.00 92.31 84 LEU A O 1
ATOM 640 N N . LEU A 1 85 ? -5.974 -0.355 0.056 1.00 91.06 85 LEU A N 1
ATOM 641 C CA . LEU A 1 85 ? -5.640 -1.731 -0.302 1.00 91.06 85 LEU A CA 1
ATOM 642 C C . LEU A 1 85 ? -6.781 -2.390 -1.076 1.00 91.06 85 LEU A C 1
ATOM 644 O O . LEU A 1 85 ? -6.534 -3.020 -2.105 1.00 91.06 85 LEU A O 1
ATOM 648 N N . GLN A 1 86 ? -8.020 -2.211 -0.615 1.00 87.50 86 GLN A N 1
ATOM 649 C CA . GLN A 1 86 ? -9.195 -2.707 -1.316 1.00 87.50 86 GLN A CA 1
ATOM 650 C C . GLN A 1 86 ? -9.282 -2.108 -2.722 1.00 87.50 86 GLN A C 1
ATOM 652 O O . GLN A 1 86 ? -9.456 -2.854 -3.683 1.00 87.50 86 GLN A O 1
ATOM 657 N N . HIS A 1 87 ? -9.077 -0.797 -2.863 1.00 86.12 87 HIS A N 1
ATOM 658 C CA . HIS A 1 87 ? -9.055 -0.128 -4.163 1.00 86.12 87 HIS A CA 1
ATOM 659 C C . HIS A 1 87 ? -7.969 -0.692 -5.091 1.00 86.12 87 HIS A C 1
ATOM 661 O O . HIS A 1 87 ? -8.243 -1.011 -6.242 1.00 86.12 87 HIS A O 1
ATOM 667 N N . CYS A 1 88 ? -6.746 -0.887 -4.588 1.00 86.00 88 CYS A N 1
ATOM 668 C CA . CYS A 1 88 ? -5.636 -1.407 -5.394 1.00 86.00 88 CYS A CA 1
ATOM 669 C C . CYS A 1 88 ? -5.857 -2.856 -5.864 1.00 86.00 88 CYS A C 1
ATOM 671 O O . CYS A 1 88 ? -5.316 -3.265 -6.896 1.00 86.00 88 CYS A O 1
ATOM 673 N N . LEU A 1 89 ? -6.625 -3.641 -5.103 1.00 81.62 89 LEU A N 1
ATOM 674 C CA . LEU A 1 89 ? -6.956 -5.032 -5.421 1.00 81.62 89 LEU A CA 1
ATOM 675 C C . LEU A 1 89 ? -8.231 -5.170 -6.272 1.00 81.62 89 LEU A C 1
ATOM 677 O O . LEU A 1 89 ? -8.411 -6.198 -6.925 1.00 81.62 89 LEU A O 1
ATOM 681 N N . GLN A 1 90 ? -9.087 -4.143 -6.323 1.00 73.19 90 GLN A N 1
ATOM 682 C CA . GLN A 1 90 ? -10.256 -4.086 -7.203 1.00 73.19 90 GLN A CA 1
ATOM 683 C C . GLN A 1 90 ? -9.817 -3.900 -8.667 1.00 73.19 90 GLN A C 1
ATOM 685 O O . GLN A 1 90 ? -9.592 -2.793 -9.141 1.00 73.19 90 GLN A O 1
ATOM 690 N N . GLY A 1 91 ? -9.699 -5.005 -9.406 1.00 64.00 91 GLY A N 1
ATOM 691 C CA . GLY A 1 91 ? -9.529 -5.021 -10.865 1.00 64.00 91 GLY A CA 1
ATOM 692 C C . GLY A 1 91 ? -10.610 -5.862 -11.557 1.00 64.00 91 GLY A C 1
ATOM 693 O O . GLY A 1 91 ? -11.494 -6.388 -10.878 1.00 64.00 91 GLY A O 1
ATOM 694 N N . PRO A 1 92 ? -10.575 -6.013 -12.897 1.00 56.06 92 PRO A N 1
ATOM 695 C CA . PRO A 1 92 ? -11.526 -6.858 -13.619 1.00 56.06 92 PRO A CA 1
ATOM 696 C C . PRO A 1 92 ? -11.471 -8.292 -13.078 1.00 56.06 92 PRO A C 1
ATOM 698 O O . PRO A 1 92 ? -10.462 -8.983 -13.224 1.00 56.06 92 PRO A O 1
ATOM 701 N N . LEU A 1 93 ? -12.564 -8.691 -12.422 1.00 52.84 93 LEU A N 1
ATOM 702 C CA . LEU A 1 93 ? -12.642 -9.901 -11.615 1.00 52.84 93 LEU A CA 1
ATOM 703 C C . LEU A 1 93 ? -12.553 -11.161 -12.493 1.00 52.84 93 LEU A C 1
ATOM 705 O O . LEU A 1 93 ? -13.361 -11.348 -13.406 1.00 52.84 93 LEU A O 1
ATOM 709 N N . GLN A 1 94 ? -11.604 -12.051 -12.210 1.00 56.38 94 GLN A N 1
ATOM 710 C CA . GLN A 1 94 ? -11.586 -13.420 -12.725 1.00 56.38 94 GLN A CA 1
ATOM 711 C C . GLN A 1 94 ? -12.453 -14.341 -11.850 1.00 56.38 94 GLN A C 1
ATOM 713 O O . GLN A 1 94 ? -12.827 -14.006 -10.728 1.00 56.38 94 GLN A O 1
ATOM 718 N N . ARG A 1 95 ? -12.778 -15.546 -12.346 1.00 50.34 95 ARG A N 1
ATOM 719 C CA . ARG A 1 95 ? -13.655 -16.530 -11.666 1.00 50.34 95 ARG A CA 1
ATOM 720 C C . ARG A 1 95 ? -13.196 -16.963 -10.254 1.00 50.34 95 ARG A C 1
ATOM 722 O O . ARG A 1 95 ? -13.969 -17.634 -9.584 1.00 50.34 95 ARG A O 1
ATOM 729 N N . GLY A 1 96 ? -11.995 -16.588 -9.798 1.00 56.66 96 GLY A N 1
ATOM 730 C CA . GLY A 1 96 ? -11.487 -16.824 -8.435 1.00 56.66 96 GLY A CA 1
ATOM 731 C C . GLY A 1 96 ? -11.611 -15.633 -7.471 1.00 56.66 96 GLY A C 1
ATOM 732 O O . GLY A 1 96 ? -11.267 -15.767 -6.299 1.00 56.66 96 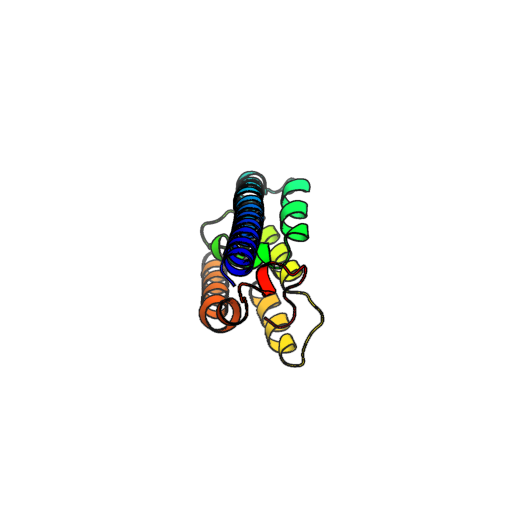GLY A O 1
ATOM 733 N N . ASP A 1 97 ? -12.115 -14.485 -7.929 1.00 61.62 97 ASP A N 1
ATOM 734 C CA . ASP A 1 97 ? -12.003 -13.209 -7.203 1.00 61.62 97 ASP A CA 1
ATOM 735 C C . ASP A 1 97 ? -13.194 -12.935 -6.260 1.00 61.62 97 ASP A C 1
ATOM 737 O O . ASP A 1 97 ? -13.227 -11.930 -5.547 1.00 61.62 97 ASP A O 1
ATOM 741 N N . VAL A 1 98 ? -14.179 -13.841 -6.220 1.00 60.47 98 VAL A N 1
ATOM 742 C CA . VAL A 1 98 ? -15.309 -13.782 -5.273 1.00 60.47 98 VAL A CA 1
ATOM 743 C C . VAL A 1 98 ? -14.826 -14.026 -3.839 1.00 60.47 98 VAL A C 1
ATOM 745 O O . VAL A 1 98 ? -15.213 -13.297 -2.922 1.00 60.47 98 VAL A O 1
ATOM 748 N N . ASP A 1 99 ? -13.915 -14.986 -3.655 1.00 66.81 99 ASP A N 1
ATOM 749 C CA . ASP A 1 99 ? -13.307 -15.278 -2.353 1.00 66.81 99 ASP A CA 1
ATOM 750 C C . ASP A 1 99 ? -12.425 -14.122 -1.880 1.00 66.81 99 ASP A C 1
ATOM 752 O O . ASP A 1 99 ? -12.457 -13.767 -0.702 1.00 66.81 99 ASP A O 1
ATOM 756 N N . LEU A 1 100 ? -11.681 -13.491 -2.798 1.00 68.62 100 LEU A N 1
ATOM 757 C CA . LEU A 1 100 ? -10.866 -12.322 -2.477 1.00 68.62 100 LEU A CA 1
ATOM 758 C C . LEU A 1 100 ? -11.737 -11.137 -2.049 1.00 68.62 100 LEU A C 1
ATOM 760 O O . LEU A 1 100 ? -11.454 -10.517 -1.032 1.00 68.62 100 LEU A O 1
ATOM 764 N N . ASN A 1 101 ? -12.813 -10.828 -2.776 1.00 67.19 101 ASN A N 1
ATOM 765 C CA . ASN A 1 101 ? -13.710 -9.732 -2.397 1.00 67.19 101 ASN A CA 1
ATOM 766 C C . ASN A 1 101 ? -14.376 -9.950 -1.034 1.00 67.19 101 ASN A C 1
ATOM 768 O O . ASN A 1 101 ? -14.589 -8.989 -0.294 1.00 67.19 101 ASN A O 1
ATOM 772 N N . THR A 1 102 ? -14.700 -11.200 -0.703 1.00 67.44 102 THR A N 1
ATOM 773 C CA . THR A 1 102 ? -15.257 -11.561 0.606 1.00 67.44 102 THR A CA 1
ATOM 774 C C . THR A 1 102 ? -14.206 -11.358 1.700 1.00 67.44 102 THR A C 1
ATOM 776 O O . THR A 1 102 ? -14.451 -10.631 2.658 1.00 67.44 102 THR A O 1
ATOM 779 N N . GLN A 1 103 ? -12.991 -11.875 1.494 1.00 73.31 103 GLN A N 1
ATOM 780 C CA . GLN A 1 103 ? -11.873 -11.720 2.431 1.00 73.31 103 GLN A CA 1
ATOM 781 C C . GLN A 1 103 ? -11.430 -10.260 2.604 1.00 73.31 103 GLN A C 1
ATOM 783 O O . GLN A 1 103 ? -11.096 -9.846 3.711 1.00 73.31 103 GLN A O 1
ATOM 788 N N . LEU A 1 104 ? -11.484 -9.448 1.543 1.00 75.06 104 LEU A N 1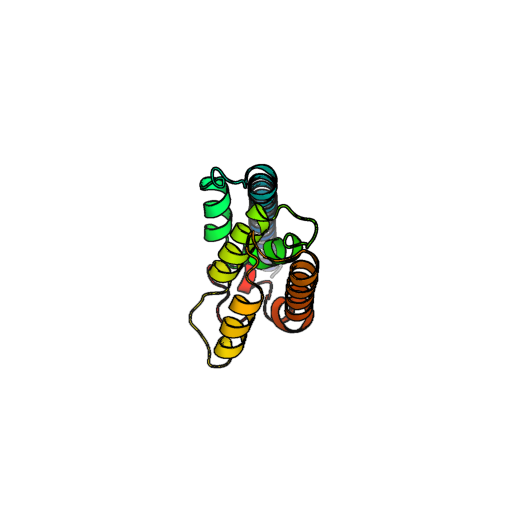
ATOM 789 C CA . LEU A 1 104 ? -11.149 -8.026 1.612 1.00 75.06 104 LEU A CA 1
ATOM 790 C C . LEU A 1 104 ? -12.068 -7.276 2.567 1.00 75.06 104 LEU A C 1
ATOM 792 O O . LEU A 1 104 ? -11.582 -6.466 3.349 1.00 75.06 104 LEU A O 1
ATOM 796 N N . ARG A 1 105 ? -13.374 -7.573 2.544 1.00 76.19 105 ARG A N 1
ATOM 797 C CA . ARG A 1 105 ? -14.331 -7.000 3.502 1.00 76.19 105 ARG A CA 1
ATOM 798 C C . ARG A 1 105 ? -14.018 -7.434 4.930 1.00 76.19 105 ARG A C 1
ATOM 800 O O . ARG A 1 105 ? -14.095 -6.614 5.842 1.00 76.19 105 ARG A O 1
ATOM 807 N N . ASP A 1 106 ? -13.605 -8.685 5.112 1.00 80.81 106 ASP A N 1
ATOM 808 C CA . ASP A 1 106 ? -13.234 -9.215 6.424 1.00 80.81 106 ASP A CA 1
ATOM 809 C C . ASP A 1 106 ? -11.966 -8.554 6.987 1.00 80.81 106 ASP A C 1
ATOM 811 O O . ASP A 1 106 ? -11.837 -8.416 8.206 1.00 80.81 106 ASP A O 1
ATOM 815 N N . TRP A 1 107 ? -11.059 -8.069 6.134 1.00 82.50 107 TRP A N 1
ATOM 816 C CA . TRP A 1 107 ? -9.848 -7.350 6.551 1.00 82.50 107 TRP A CA 1
ATOM 817 C C . TRP A 1 107 ? -10.039 -5.848 6.759 1.00 82.50 107 TRP A C 1
ATOM 819 O O . TRP A 1 107 ? -9.114 -5.205 7.252 1.00 82.50 107 TRP A O 1
ATOM 829 N N . ILE A 1 108 ? -11.205 -5.275 6.434 1.00 86.75 108 ILE A N 1
ATOM 830 C CA . ILE A 1 108 ? -11.467 -3.855 6.701 1.00 86.75 108 ILE A CA 1
ATOM 831 C C . ILE A 1 108 ? -11.385 -3.618 8.211 1.00 86.75 108 ILE A C 1
ATOM 833 O O . ILE A 1 108 ? -12.069 -4.272 9.012 1.00 86.75 108 ILE A O 1
ATOM 837 N N . ILE A 1 109 ? -10.522 -2.679 8.592 1.00 88.56 109 ILE A N 1
ATOM 838 C CA . ILE A 1 109 ? -10.342 -2.226 9.969 1.00 88.56 109 ILE A CA 1
ATOM 839 C C . ILE A 1 109 ? -11.020 -0.868 10.075 1.00 88.56 109 ILE A C 1
ATOM 841 O O . ILE A 1 109 ? -10.763 0.022 9.271 1.00 88.56 109 ILE A O 1
ATOM 845 N N . THR A 1 110 ? -11.870 -0.704 11.081 1.00 90.88 110 THR A N 1
ATOM 846 C CA . THR A 1 110 ? -12.519 0.573 11.390 1.00 90.88 110 THR A CA 1
ATOM 847 C C . THR A 1 110 ? -11.914 1.173 12.656 1.00 90.88 110 THR A C 1
ATOM 849 O O . THR A 1 110 ? -11.196 0.501 13.405 1.00 90.88 110 THR A O 1
ATOM 852 N N . THR A 1 111 ? -12.228 2.435 12.937 1.00 90.25 111 THR A N 1
ATOM 853 C CA . THR A 1 111 ? -11.842 3.088 14.196 1.00 90.25 111 THR A CA 1
ATOM 854 C C . THR A 1 111 ? -12.473 2.422 15.425 1.00 90.25 111 THR A C 1
ATOM 856 O O . THR A 1 111 ? -11.903 2.503 16.511 1.00 90.25 111 THR A O 1
ATOM 859 N N . GLU A 1 112 ? -13.592 1.713 15.254 1.00 91.12 112 GLU A N 1
ATOM 860 C CA . GLU A 1 112 ? -14.315 0.991 16.311 1.00 91.12 112 GLU A CA 1
ATOM 861 C C . GLU A 1 112 ? -13.818 -0.450 16.510 1.00 91.12 112 GLU A C 1
ATOM 863 O O . GLU A 1 112 ? -14.152 -1.102 17.504 1.00 91.12 112 GLU A O 1
ATOM 868 N N . THR A 1 113 ? -12.997 -0.967 15.589 1.00 90.06 113 THR A N 1
ATOM 869 C CA . THR A 1 113 ? -12.461 -2.328 15.670 1.00 90.06 113 THR A CA 1
ATOM 870 C C . THR A 1 113 ? -11.589 -2.479 16.916 1.00 90.06 113 THR A C 1
ATOM 872 O O . THR A 1 113 ? -10.567 -1.795 17.078 1.00 90.06 113 THR A O 1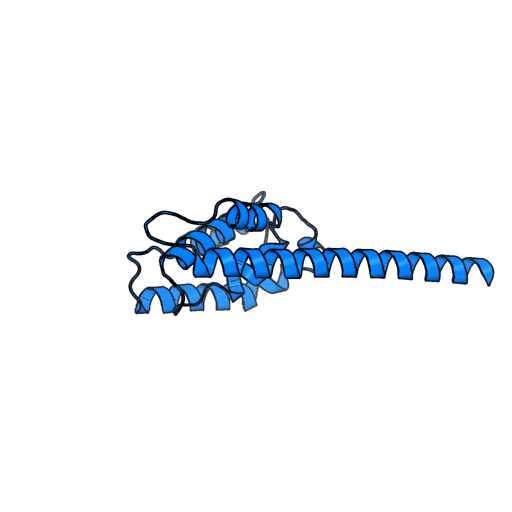
ATOM 875 N N . ARG A 1 114 ? -11.981 -3.418 17.788 1.00 92.94 114 ARG A N 1
ATOM 876 C CA . ARG A 1 114 ? -11.303 -3.692 19.062 1.00 92.94 114 ARG A CA 1
ATOM 877 C C . ARG A 1 114 ? -9.846 -4.117 18.832 1.00 92.94 114 ARG A C 1
ATOM 879 O O . ARG A 1 114 ? -9.563 -4.764 17.821 1.00 92.94 114 ARG A O 1
ATOM 886 N N . PRO A 1 115 ? -8.923 -3.842 19.773 1.00 91.88 115 PRO A N 1
ATOM 887 C CA . PRO A 1 115 ? -7.505 -4.179 19.606 1.00 91.88 115 PRO A CA 1
ATOM 888 C C . PRO A 1 115 ? -7.239 -5.654 19.258 1.00 91.88 115 PRO A C 1
ATOM 890 O O . PRO A 1 115 ? -6.472 -5.941 18.343 1.00 91.88 115 PRO A O 1
ATOM 893 N N . GLU A 1 116 ? -7.919 -6.592 19.921 1.00 91.56 116 GLU A N 1
ATOM 894 C CA . GLU A 1 116 ? -7.765 -8.033 19.660 1.00 91.56 116 GLU A CA 1
ATOM 895 C C . GLU A 1 116 ? -8.273 -8.451 18.273 1.00 91.56 116 GLU A C 1
ATOM 897 O O . GLU A 1 116 ? -7.701 -9.322 17.621 1.00 91.56 116 GLU A O 1
ATOM 902 N N . GLU A 1 117 ? -9.354 -7.831 17.803 1.00 93.25 117 GLU A N 1
ATOM 903 C CA . GLU A 1 117 ? -9.917 -8.106 16.481 1.00 93.25 117 GLU A CA 1
ATOM 904 C C . GLU A 1 117 ? -9.032 -7.524 15.378 1.00 93.25 117 GLU A C 1
ATOM 906 O O . GLU A 1 117 ? -8.793 -8.168 14.359 1.00 93.25 117 GLU A O 1
ATOM 911 N N . ARG A 1 118 ? -8.470 -6.336 15.617 1.00 93.44 118 ARG A N 1
ATOM 912 C CA . ARG A 1 118 ? -7.495 -5.707 14.727 1.00 93.44 118 ARG A CA 1
ATOM 913 C C . ARG A 1 118 ? -6.263 -6.586 14.537 1.00 93.44 118 ARG A C 1
ATOM 915 O O . ARG A 1 118 ? -5.836 -6.764 13.402 1.00 93.44 118 ARG A O 1
ATOM 922 N N . GLN A 1 119 ? -5.729 -7.158 15.619 1.00 94.56 119 GLN A N 1
ATOM 923 C CA . GLN A 1 119 ? -4.631 -8.128 15.552 1.00 94.56 119 GLN A CA 1
ATOM 924 C C . GLN A 1 119 ? -4.988 -9.291 14.623 1.00 94.56 119 GLN A C 1
ATOM 926 O O . GLN A 1 119 ? -4.279 -9.529 13.649 1.00 94.56 119 GLN A O 1
ATOM 931 N N . LYS A 1 120 ? -6.138 -9.935 14.853 1.00 93.44 120 LYS A N 1
ATOM 932 C CA . LYS A 1 120 ? -6.607 -11.058 14.026 1.00 93.44 120 LYS A CA 1
ATOM 933 C C . LYS A 1 120 ? -6.759 -10.687 12.549 1.00 93.44 120 LYS A C 1
ATOM 935 O O . LYS A 1 120 ? -6.354 -11.464 11.690 1.00 93.44 120 LYS A O 1
ATOM 940 N N . LYS A 1 121 ? -7.321 -9.512 12.246 1.00 93.62 121 LYS A N 1
ATOM 941 C CA . LYS A 1 121 ? -7.495 -9.028 10.865 1.00 93.62 121 LYS A CA 1
ATOM 942 C C . LYS A 1 121 ? -6.153 -8.762 10.177 1.00 93.62 121 LYS A C 1
ATOM 944 O O . LYS A 1 121 ? -5.962 -9.209 9.049 1.00 93.62 121 LYS A O 1
ATOM 949 N N . CYS A 1 122 ? -5.215 -8.096 10.856 1.00 93.75 122 CYS A N 1
ATOM 950 C CA . CYS A 1 122 ? -3.861 -7.871 10.338 1.00 93.75 122 CYS A CA 1
ATOM 951 C C . CYS A 1 122 ? -3.127 -9.196 10.080 1.00 93.75 122 CYS A C 1
ATOM 953 O O . CYS A 1 122 ? -2.552 -9.378 9.008 1.00 93.75 122 CYS A O 1
ATOM 955 N N . ASP A 1 123 ? -3.190 -10.139 11.025 1.00 93.75 123 ASP A N 1
ATOM 956 C CA . ASP A 1 123 ? -2.541 -11.447 10.893 1.00 93.75 123 ASP A CA 1
ATOM 957 C C . ASP A 1 123 ? -3.136 -12.256 9.735 1.00 93.75 123 ASP A C 1
ATOM 959 O O . ASP A 1 123 ? -2.396 -12.853 8.951 1.00 93.75 123 ASP A O 1
ATOM 963 N N . ALA A 1 124 ? -4.464 -12.233 9.581 1.00 91.94 124 ALA A N 1
ATOM 964 C CA . ALA A 1 124 ? -5.155 -12.882 8.470 1.00 91.94 124 ALA A CA 1
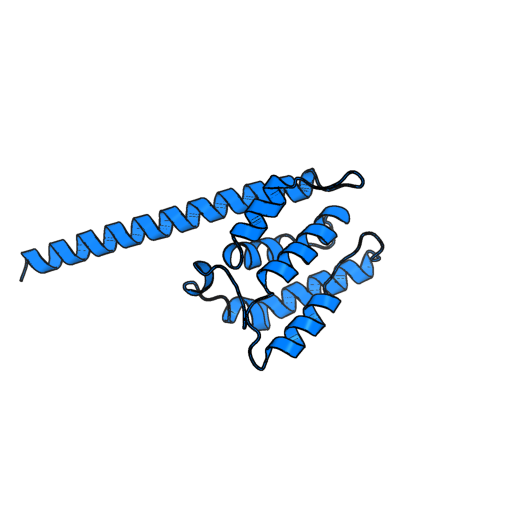ATOM 965 C C . ALA A 1 124 ? -4.755 -12.280 7.115 1.00 91.94 124 ALA A C 1
ATOM 967 O O . ALA A 1 124 ? -4.470 -13.027 6.177 1.00 91.94 124 ALA A O 1
ATOM 968 N N . LEU A 1 125 ? -4.670 -10.949 7.021 1.00 92.62 125 LEU A N 1
ATOM 969 C CA . LEU A 1 125 ? -4.198 -10.257 5.822 1.00 92.62 125 LEU A CA 1
ATOM 970 C C . LEU A 1 125 ? -2.756 -10.658 5.476 1.00 92.62 125 LEU A C 1
ATOM 972 O O . LEU A 1 125 ? -2.457 -10.982 4.327 1.00 92.62 125 LEU A O 1
ATOM 976 N N . HIS A 1 126 ? -1.850 -10.653 6.457 1.00 93.62 126 HIS A N 1
ATOM 977 C CA . HIS A 1 126 ? -0.440 -11.006 6.245 1.00 93.62 126 HIS A CA 1
ATOM 978 C C . HIS A 1 126 ? -0.255 -12.485 5.899 1.00 93.62 126 HIS A C 1
ATOM 980 O O . HIS A 1 126 ? 0.615 -12.828 5.096 1.00 93.62 126 HIS A O 1
ATOM 986 N N . ALA A 1 127 ? -1.057 -13.374 6.486 1.00 92.50 127 ALA A N 1
ATOM 987 C CA . ALA A 1 127 ? -1.079 -14.789 6.128 1.00 92.50 127 ALA A CA 1
ATOM 988 C C . ALA A 1 127 ? -1.552 -14.982 4.683 1.00 92.50 127 ALA A C 1
ATOM 990 O O . ALA A 1 127 ? -0.835 -15.581 3.882 1.00 92.50 127 ALA A O 1
ATOM 991 N N . TRP A 1 128 ? -2.692 -14.386 4.320 1.00 90.12 128 TRP A N 1
ATOM 992 C CA . TRP A 1 128 ? -3.204 -14.443 2.954 1.00 90.12 128 TRP A CA 1
ATOM 993 C C . TRP A 1 128 ? -2.208 -13.882 1.938 1.00 90.12 128 TRP A C 1
ATOM 995 O O . TRP A 1 128 ? -1.992 -14.491 0.888 1.00 90.12 128 TRP A O 1
ATOM 1005 N N . TRP A 1 129 ? -1.574 -12.746 2.242 1.00 90.94 129 TRP A N 1
ATOM 1006 C CA . TRP A 1 129 ? -0.595 -12.148 1.342 1.00 90.94 129 TRP A CA 1
ATOM 1007 C C . TRP A 1 129 ? 0.565 -13.105 1.080 1.00 90.94 129 TRP A C 1
ATOM 1009 O O . TRP A 1 129 ? 0.886 -13.346 -0.075 1.00 90.94 129 TRP A O 1
ATOM 1019 N N . ARG A 1 130 ? 1.139 -13.724 2.116 1.00 91.75 130 ARG A N 1
ATOM 1020 C CA . ARG A 1 130 ? 2.236 -14.692 1.940 1.00 91.75 130 ARG A CA 1
ATOM 1021 C C . ARG A 1 130 ? 1.819 -15.930 1.143 1.00 91.75 130 ARG A C 1
ATOM 1023 O O . ARG A 1 130 ? 2.583 -16.413 0.316 1.00 91.75 130 ARG A O 1
ATOM 1030 N N . GLU A 1 131 ? 0.622 -16.457 1.391 1.00 89.19 131 GLU A N 1
ATOM 1031 C CA . GLU A 1 131 ? 0.174 -17.718 0.784 1.00 89.19 131 GLU A CA 1
ATOM 1032 C C . GLU A 1 131 ? -0.359 -17.553 -0.643 1.00 89.19 131 GLU A C 1
ATOM 1034 O O . GLU A 1 131 ? -0.179 -18.432 -1.487 1.00 89.19 131 GLU A O 1
ATOM 1039 N N . LYS A 1 132 ? -1.058 -16.447 -0.910 1.00 84.75 132 LYS A N 1
ATOM 1040 C CA . LYS A 1 132 ? -1.823 -16.241 -2.147 1.00 84.75 132 LYS A CA 1
ATOM 1041 C C . LYS A 1 132 ? -1.425 -14.959 -2.866 1.00 84.75 132 LYS A C 1
ATOM 1043 O O . LYS A 1 132 ? -1.229 -14.996 -4.079 1.00 84.75 132 LYS A O 1
ATOM 1048 N N . GLY A 1 133 ? -1.279 -13.856 -2.135 1.00 84.12 133 GLY A N 1
ATOM 1049 C CA . GLY A 1 133 ? -1.059 -12.529 -2.712 1.00 84.12 133 GLY A CA 1
ATOM 1050 C C . GLY A 1 133 ? 0.305 -12.350 -3.390 1.00 84.12 133 GLY A C 1
ATOM 1051 O O . GLY A 1 133 ? 0.387 -12.111 -4.595 1.00 84.12 133 GLY A O 1
ATOM 1052 N N . GLU A 1 134 ? 1.384 -12.516 -2.630 1.00 85.31 134 GLU A N 1
ATOM 1053 C CA . GLU A 1 134 ? 2.774 -12.352 -3.058 1.00 85.31 134 GLU A CA 1
ATOM 1054 C C . GLU A 1 134 ? 3.139 -13.263 -4.243 1.00 85.31 134 GLU A C 1
ATOM 1056 O O . GLU A 1 134 ? 3.627 -12.735 -5.245 1.00 85.31 134 GLU A O 1
ATOM 1061 N N . PRO A 1 135 ? 2.823 -14.578 -4.250 1.00 83.38 135 PRO A N 1
ATOM 1062 C CA . PRO A 1 135 ? 3.112 -15.434 -5.405 1.00 83.38 135 PRO A CA 1
ATOM 1063 C C . PRO A 1 135 ? 2.424 -14.977 -6.697 1.00 83.38 135 PRO A C 1
ATOM 1065 O O . PRO A 1 135 ? 2.915 -15.220 -7.802 1.00 83.38 135 PRO A O 1
ATOM 1068 N N . ARG A 1 136 ? 1.269 -14.314 -6.577 1.00 77.31 136 ARG A N 1
ATOM 1069 C CA . ARG A 1 136 ? 0.505 -13.789 -7.712 1.00 77.31 136 ARG A CA 1
ATOM 1070 C C . ARG A 1 136 ? 0.900 -12.354 -8.067 1.00 77.31 136 ARG A C 1
ATOM 1072 O O . ARG A 1 136 ? 0.549 -11.911 -9.167 1.00 77.31 136 ARG A O 1
ATOM 1079 N N . HIS A 1 137 ? 1.657 -11.655 -7.217 1.00 81.69 137 HIS A N 1
ATOM 1080 C CA . HIS A 1 137 ? 2.252 -10.334 -7.453 1.00 81.69 137 HIS A CA 1
ATOM 1081 C C . HIS A 1 137 ? 3.630 -10.470 -8.120 1.00 81.69 137 HIS A C 1
ATOM 1083 O O . HIS A 1 137 ? 4.684 -10.275 -7.528 1.00 81.69 137 HIS A O 1
ATOM 1089 N N . SER A 1 138 ? 3.637 -10.859 -9.397 1.00 76.69 138 SER A N 1
ATOM 1090 C CA . SER A 1 138 ? 4.895 -10.949 -10.156 1.00 76.69 138 SER A CA 1
ATOM 1091 C C . SER A 1 138 ? 5.511 -9.567 -10.430 1.00 76.69 138 SER A C 1
ATOM 1093 O O . SER A 1 138 ? 4.793 -8.578 -10.595 1.00 76.69 138 SER A O 1
ATOM 1095 N N . GLY A 1 139 ? 6.834 -9.506 -10.632 1.00 74.06 139 GLY A N 1
ATOM 1096 C CA . GLY A 1 139 ? 7.529 -8.272 -11.034 1.00 74.06 139 GLY A CA 1
ATOM 1097 C C . GLY A 1 139 ? 7.000 -7.641 -12.334 1.00 74.06 139 GLY A C 1
ATOM 1098 O O . GLY A 1 139 ? 7.102 -6.433 -12.521 1.00 74.06 139 GLY A O 1
ATOM 1099 N N . ALA A 1 140 ? 6.356 -8.423 -13.209 1.00 71.06 140 ALA A N 1
ATOM 1100 C CA . ALA A 1 140 ? 5.655 -7.901 -14.384 1.00 71.06 140 ALA A CA 1
ATOM 1101 C C . ALA A 1 140 ? 4.308 -7.241 -14.031 1.00 71.06 140 ALA A C 1
ATOM 1103 O O . ALA A 1 140 ? 3.915 -6.263 -14.667 1.00 71.06 140 ALA A O 1
ATOM 1104 N N . LYS A 1 141 ? 3.599 -7.740 -13.006 1.00 74.50 141 LYS A N 1
ATOM 1105 C CA . LYS A 1 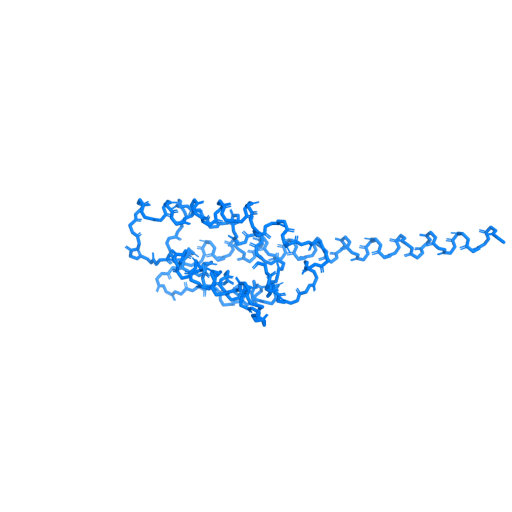141 ? 2.372 -7.106 -12.491 1.00 74.50 141 LYS A CA 1
ATOM 1106 C C . LYS A 1 141 ? 2.664 -5.808 -11.742 1.00 74.50 141 LYS A C 1
ATOM 1108 O O . LYS A 1 141 ? 1.817 -4.925 -11.768 1.00 74.50 141 LYS A O 1
ATOM 1113 N N . TRP A 1 142 ? 3.859 -5.647 -11.169 1.00 81.88 142 TRP A N 1
ATOM 1114 C CA . TRP A 1 142 ? 4.274 -4.402 -10.509 1.00 81.88 142 TRP A CA 1
ATOM 1115 C C . TRP A 1 142 ? 4.057 -3.169 -11.406 1.00 81.88 142 TRP A C 1
ATOM 1117 O O . TRP A 1 142 ? 3.586 -2.133 -10.952 1.00 81.88 142 TRP A O 1
ATOM 1127 N N . TRP A 1 143 ? 4.299 -3.275 -12.713 1.00 80.69 143 TRP A N 1
ATOM 1128 C CA . TRP A 1 143 ? 4.137 -2.142 -13.635 1.00 80.69 143 TRP A CA 1
ATOM 1129 C C . TRP A 1 143 ? 2.700 -1.883 -14.075 1.00 80.69 143 TRP A C 1
ATOM 1131 O O . TRP A 1 143 ? 2.431 -0.831 -14.655 1.00 80.69 143 TRP A O 1
ATOM 1141 N N . LYS A 1 144 ? 1.766 -2.787 -13.772 1.00 78.00 144 LYS A N 1
ATOM 1142 C CA . LYS A 1 144 ? 0.352 -2.590 -14.087 1.00 78.00 144 LYS A CA 1
ATOM 1143 C C . LYS A 1 144 ? -0.267 -1.539 -13.170 1.00 78.00 144 LYS A C 1
ATOM 1145 O O . LYS A 1 144 ? 0.271 -1.215 -12.109 1.00 78.00 144 LYS A O 1
ATOM 1150 N N . ARG A 1 145 ? -1.387 -0.982 -13.630 1.00 69.44 145 ARG A N 1
ATOM 1151 C CA . ARG A 1 145 ? -2.236 -0.095 -12.833 1.00 69.44 145 ARG A CA 1
ATOM 1152 C C . ARG A 1 145 ? -3.027 -0.917 -11.814 1.00 69.44 145 ARG A C 1
ATOM 1154 O O . ARG A 1 145 ? -2.893 -0.672 -10.625 1.00 69.44 145 ARG A O 1
ATOM 1161 N N . ASP A 1 146 ? -3.680 -1.988 -12.263 1.00 68.25 146 ASP A N 1
ATOM 1162 C CA . ASP A 1 146 ? -4.593 -2.764 -11.418 1.00 68.25 146 ASP A CA 1
ATOM 1163 C C . ASP A 1 146 ? -4.063 -4.171 -11.138 1.00 68.25 146 ASP A C 1
ATOM 1165 O O . ASP A 1 146 ? -3.465 -4.819 -12.009 1.00 68.25 146 ASP A O 1
ATOM 1169 N N . CYS A 1 147 ? -4.336 -4.657 -9.925 1.00 67.00 147 CYS A N 1
ATOM 1170 C CA . CYS A 1 147 ? -3.910 -5.973 -9.451 1.00 67.00 147 CYS A CA 1
ATOM 1171 C C . CYS A 1 147 ? -4.971 -7.065 -9.596 1.00 67.00 147 CYS A C 1
ATOM 1173 O O . CYS A 1 147 ? -4.808 -8.132 -9.012 1.00 67.00 147 CYS A O 1
ATOM 1175 N N . GLY A 1 148 ? -6.007 -6.837 -10.414 1.00 57.06 148 GLY A N 1
ATOM 1176 C CA . GLY A 1 148 ? -7.085 -7.802 -10.661 1.00 57.06 148 GLY A CA 1
ATOM 1177 C C . GLY A 1 148 ? -6.575 -9.231 -10.895 1.00 57.06 148 GLY A C 1
ATOM 1178 O O . GLY A 1 148 ? -5.644 -9.455 -11.682 1.00 57.06 148 GLY A O 1
ATOM 1179 N N . GLY A 1 149 ? -7.165 -10.194 -10.181 1.00 54.31 149 GLY A N 1
ATOM 1180 C CA . GLY A 1 149 ? -6.746 -11.597 -10.189 1.00 54.31 149 GLY A CA 1
ATOM 1181 C C . GLY A 1 149 ? -5.408 -11.880 -9.488 1.00 54.31 149 GLY A C 1
ATOM 1182 O O . GLY A 1 149 ? -4.632 -12.729 -9.950 1.00 54.31 149 GLY A O 1
ATOM 1183 N N . ILE A 1 150 ? -5.070 -11.129 -8.433 1.00 53.81 150 ILE A N 1
ATOM 1184 C CA . ILE A 1 150 ? -4.215 -11.622 -7.333 1.00 53.81 150 ILE A CA 1
ATOM 1185 C C . ILE A 1 150 ? -5.092 -12.402 -6.354 1.00 53.81 150 ILE A C 1
ATOM 1187 O O . ILE A 1 150 ? -6.294 -12.115 -6.278 1.00 53.81 150 ILE A O 1
#

Secondary structure (DSSP, 8-state):
-HHHHHHHHHHHHHHHHHHHHHHHHHHHHHHHHHHHHHHH-BTTB--HHHHHHHHHHGGGTHHHHHHH--TTS-HHHHHHHHHHHHHHH--S--TTHHHHHHHHHHT---TT--HHHHHHHHHHHHHHIIIIIHHH--HHHHTSS--TT-

Sequence (150 aa):
MKRTFGAFFAVALVVGIAWMGGYSYWHFRLLGALRTLETQSGPTGTDGDAAEIVREAGCKAVPYLVGSIRPSMNPYFLVVASDLLQHCLQGPLQRGDVDLNTQLRDWIITTETRPEERQKKCDALHAWWREKGEPRHSGAKWWKRDCGGI